Protein AF-A0A482D652-F1 (afdb_monomer_lite)

pLDDT: mean 87.74, std 15.01, range [38.19, 97.44]

Structure (mmCIF, N/CA/C/O backbone):
data_AF-A0A482D652-F1
#
_entry.id   AF-A0A482D652-F1
#
loop_
_atom_site.group_PDB
_atom_site.id
_atom_site.type_symbol
_atom_site.label_atom_id
_atom_site.label_alt_id
_atom_site.label_comp_id
_atom_site.label_asym_id
_atom_site.label_entity_id
_atom_site.label_seq_id
_atom_site.pdbx_PDB_ins_code
_atom_site.Cartn_x
_atom_site.Cartn_y
_atom_site.Cartn_z
_atom_site.occupancy
_atom_site.B_iso_or_equiv
_atom_site.auth_seq_id
_atom_site.auth_comp_id
_atom_site.auth_asym_id
_atom_site.auth_atom_id
_atom_site.pdbx_PDB_model_num
ATOM 1 N N . MET A 1 1 ? -4.058 -16.560 21.229 1.00 38.19 1 MET A N 1
ATOM 2 C CA . MET A 1 1 ? -4.936 -16.089 20.139 1.00 38.19 1 MET A CA 1
ATOM 3 C C . MET A 1 1 ? -4.044 -15.556 19.035 1.00 38.19 1 MET A C 1
ATOM 5 O O . MET A 1 1 ? -3.401 -14.541 19.243 1.00 38.19 1 MET A O 1
ATOM 9 N N . THR A 1 2 ? -3.928 -16.248 17.906 1.00 42.62 2 THR A N 1
ATOM 10 C CA . THR A 1 2 ? -3.303 -15.687 16.700 1.00 42.62 2 THR A CA 1
ATOM 11 C C . THR A 1 2 ? -4.321 -14.752 16.053 1.00 42.62 2 THR A C 1
ATOM 13 O O . THR A 1 2 ? -5.069 -15.144 15.163 1.00 42.62 2 THR A O 1
ATOM 16 N N . SER A 1 3 ? -4.432 -13.525 16.569 1.00 57.41 3 SER A N 1
ATOM 17 C CA . SER A 1 3 ? -5.181 -12.468 15.892 1.00 57.41 3 SER A CA 1
ATOM 18 C C . SER A 1 3 ? -4.423 -12.112 14.615 1.00 57.41 3 SER A C 1
ATOM 20 O O . SER A 1 3 ? -3.359 -11.501 14.679 1.00 57.41 3 SER A O 1
ATOM 22 N N . GLY A 1 4 ? -4.914 -12.559 13.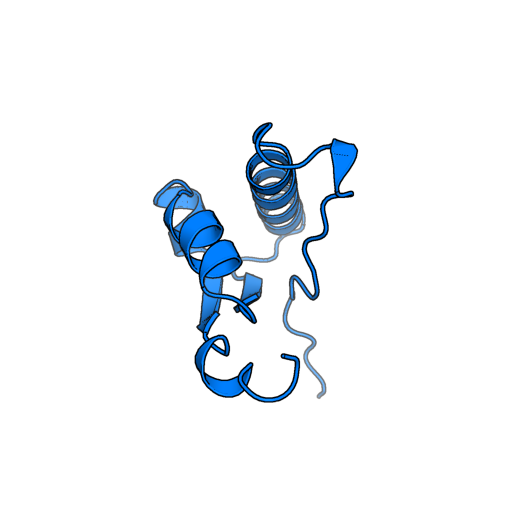461 1.00 74.62 4 GLY A N 1
ATOM 23 C CA . GLY A 1 4 ? -4.332 -12.176 12.179 1.00 74.62 4 GLY A CA 1
ATOM 24 C C . GLY A 1 4 ? -4.571 -10.690 11.926 1.00 74.62 4 GLY A C 1
ATOM 25 O O . GLY A 1 4 ? -5.719 -10.261 11.833 1.00 74.62 4 GLY A O 1
ATOM 26 N N . GLU A 1 5 ? -3.503 -9.905 11.826 1.00 85.50 5 GLU A N 1
ATOM 27 C CA . GLU A 1 5 ? -3.588 -8.515 11.381 1.00 85.50 5 GLU A CA 1
ATOM 28 C C . GLU A 1 5 ? -3.823 -8.481 9.859 1.00 85.50 5 GLU A C 1
ATOM 30 O O . GLU A 1 5 ? -3.109 -9.169 9.117 1.00 85.50 5 GLU A O 1
ATOM 35 N N . PRO A 1 6 ? -4.792 -7.697 9.351 1.00 91.12 6 PRO A N 1
ATOM 36 C CA . PRO A 1 6 ? -4.991 -7.513 7.916 1.00 91.12 6 PRO A CA 1
ATOM 37 C C . PRO A 1 6 ? -3.708 -6.979 7.280 1.00 91.12 6 PRO A C 1
ATOM 39 O O . PRO A 1 6 ? -3.284 -5.865 7.577 1.00 91.12 6 PRO A O 1
ATOM 42 N N . THR A 1 7 ? -3.073 -7.784 6.430 1.00 93.00 7 THR A N 1
ATOM 43 C CA . THR A 1 7 ? -1.721 -7.505 5.931 1.00 93.00 7 THR A CA 1
ATOM 44 C C . THR A 1 7 ? -1.668 -7.582 4.412 1.00 93.00 7 THR A C 1
ATOM 46 O O . THR A 1 7 ? -2.112 -8.559 3.806 1.00 93.00 7 THR A O 1
ATOM 49 N N . ILE A 1 8 ? -1.073 -6.568 3.787 1.00 92.25 8 ILE A N 1
ATOM 50 C CA . ILE A 1 8 ? -0.682 -6.602 2.378 1.00 92.25 8 ILE A CA 1
ATOM 51 C C . ILE A 1 8 ? 0.680 -7.290 2.298 1.00 92.25 8 ILE A C 1
ATOM 53 O O . ILE A 1 8 ? 1.716 -6.682 2.551 1.00 92.25 8 ILE A O 1
ATOM 57 N N . VAL A 1 9 ? 0.663 -8.577 1.950 1.00 85.50 9 VAL A N 1
ATOM 58 C CA . VAL A 1 9 ? 1.861 -9.437 1.911 1.00 85.50 9 VAL A CA 1
ATOM 59 C C . VAL A 1 9 ? 2.692 -9.284 0.634 1.00 85.50 9 VAL A C 1
ATOM 61 O O . VAL A 1 9 ? 3.805 -9.793 0.550 1.00 85.50 9 VAL A O 1
ATOM 64 N N . GLY A 1 10 ? 2.165 -8.601 -0.385 1.00 86.69 10 GLY A N 1
ATOM 65 C CA . GLY A 1 10 ? 2.889 -8.388 -1.630 1.00 86.69 10 GLY A CA 1
ATOM 66 C C . GLY A 1 10 ? 2.147 -7.507 -2.625 1.00 86.69 10 GLY A C 1
ATOM 67 O O . GLY A 1 10 ? 0.930 -7.584 -2.776 1.00 86.69 10 GLY A O 1
ATOM 68 N N . LEU A 1 11 ? 2.915 -6.690 -3.342 1.00 90.75 11 LEU A N 1
ATOM 69 C CA . LEU A 1 11 ? 2.461 -5.915 -4.489 1.00 90.75 11 LEU A CA 1
ATOM 70 C C . LEU A 1 11 ? 3.408 -6.198 -5.651 1.00 90.75 11 LEU A C 1
ATOM 72 O O . LEU A 1 11 ? 4.594 -5.873 -5.598 1.00 90.75 11 LEU A O 1
ATOM 76 N N . TYR A 1 12 ? 2.879 -6.799 -6.712 1.00 90.06 12 TYR A N 1
ATOM 77 C CA . TYR A 1 12 ? 3.667 -7.185 -7.873 1.00 90.06 12 TYR A CA 1
ATOM 78 C C . TYR A 1 12 ? 3.091 -6.581 -9.149 1.00 90.06 12 TYR A C 1
ATOM 80 O O . TYR A 1 12 ? 1.888 -6.589 -9.392 1.00 90.06 12 TYR A O 1
ATOM 88 N N . THR A 1 13 ? 3.976 -6.063 -9.995 1.00 90.19 13 THR A N 1
ATOM 89 C CA . THR A 1 13 ? 3.636 -5.626 -11.349 1.00 90.19 13 THR A CA 1
ATOM 90 C C . THR A 1 13 ? 4.586 -6.303 -12.323 1.00 90.19 13 THR A C 1
ATOM 92 O O . THR A 1 13 ? 5.813 -6.128 -12.231 1.00 90.19 13 THR A O 1
ATOM 95 N N . VAL A 1 14 ? 4.011 -7.051 -13.271 1.00 93.19 14 VAL A N 1
ATOM 96 C CA . VAL A 1 14 ? 4.751 -7.683 -14.371 1.00 93.19 14 VAL A CA 1
ATOM 97 C C . VAL A 1 14 ? 5.608 -6.645 -15.093 1.00 93.19 14 VAL A C 1
ATOM 99 O O . VAL A 1 14 ? 5.214 -5.486 -15.244 1.00 93.19 14 VAL A O 1
ATOM 102 N N . ARG A 1 15 ? 6.814 -7.042 -15.515 1.00 92.38 15 ARG A N 1
ATOM 103 C CA . ARG A 1 15 ? 7.845 -6.106 -15.997 1.00 92.38 15 ARG A CA 1
ATOM 104 C C . ARG A 1 15 ? 7.358 -5.215 -17.146 1.00 92.38 15 ARG A C 1
ATOM 106 O O . ARG A 1 15 ? 7.630 -4.018 -17.116 1.00 92.38 15 ARG A O 1
ATOM 113 N N . SER A 1 16 ? 6.600 -5.775 -18.088 1.00 96.00 16 SER A N 1
ATOM 114 C CA . SER A 1 16 ? 6.015 -5.079 -19.248 1.00 96.00 16 SER A CA 1
ATOM 115 C C . SER A 1 16 ? 4.987 -3.997 -18.888 1.00 96.00 16 SER A C 1
ATOM 117 O O . SER A 1 16 ? 4.720 -3.108 -19.694 1.00 96.00 16 SER A O 1
ATOM 119 N N . CYS A 1 17 ? 4.438 -4.031 -17.672 1.00 93.62 17 CYS A N 1
ATOM 120 C CA . CYS A 1 17 ? 3.403 -3.112 -17.199 1.00 93.62 17 CYS A CA 1
ATOM 121 C C . CYS A 1 17 ? 3.921 -2.095 -16.165 1.00 93.62 17 CYS A C 1
ATOM 123 O O . CYS A 1 17 ? 3.144 -1.318 -15.610 1.00 93.62 17 CYS A O 1
ATOM 125 N N . ARG A 1 18 ? 5.225 -2.076 -15.868 1.00 91.50 18 ARG A N 1
ATOM 126 C CA . ARG A 1 18 ? 5.805 -1.128 -14.901 1.00 91.50 18 ARG A CA 1
ATOM 127 C C . ARG A 1 18 ? 5.774 0.307 -15.435 1.00 91.50 18 ARG A C 1
ATOM 129 O O . ARG A 1 18 ? 5.687 0.531 -16.635 1.00 91.50 18 ARG A O 1
ATOM 136 N N . TYR A 1 19 ? 5.872 1.274 -14.519 1.00 89.75 19 TYR A N 1
ATOM 137 C CA . TYR A 1 19 ? 5.907 2.718 -14.815 1.00 89.75 19 TYR A CA 1
ATOM 138 C C . TYR A 1 19 ? 4.626 3.286 -15.453 1.00 89.75 19 TYR A C 1
ATOM 140 O O . TYR A 1 19 ? 4.628 4.404 -15.946 1.00 89.75 19 TYR A O 1
ATOM 148 N N . ARG A 1 20 ? 3.515 2.540 -15.387 1.00 93.56 20 ARG A N 1
ATOM 149 C CA . ARG A 1 20 ? 2.188 2.949 -15.884 1.00 93.56 20 ARG A CA 1
ATOM 150 C C . ARG A 1 20 ? 1.187 3.289 -14.771 1.00 93.56 20 ARG A C 1
ATOM 152 O O . ARG A 1 20 ? -0.004 3.376 -15.018 1.00 93.56 20 ARG A O 1
ATOM 159 N N . GLY A 1 21 ? 1.649 3.397 -13.523 1.00 92.69 21 GLY A N 1
ATOM 160 C CA . GLY A 1 21 ? 0.797 3.704 -12.364 1.00 92.69 21 GLY A CA 1
ATOM 161 C C . GLY A 1 21 ? 0.017 2.522 -11.768 1.00 92.69 21 GLY A C 1
ATOM 162 O O . GLY A 1 21 ? -0.529 2.664 -10.679 1.00 92.69 21 GLY A O 1
ATOM 163 N N . TYR A 1 22 ? 0.020 1.337 -12.393 1.0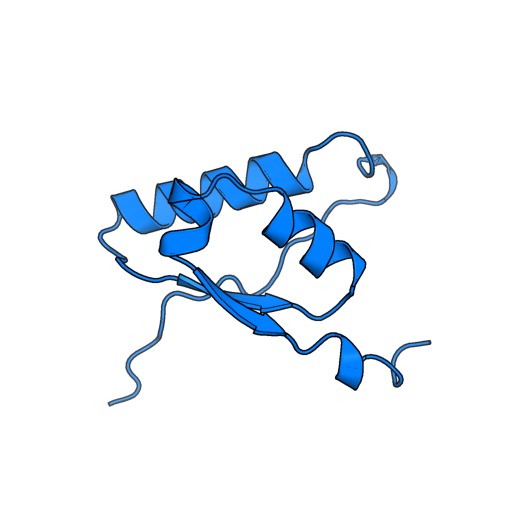0 94.62 22 TYR A N 1
ATOM 164 C CA . TYR A 1 22 ? -0.779 0.193 -11.923 1.00 94.62 22 TYR A CA 1
ATOM 165 C C . TYR A 1 22 ? -0.515 -0.223 -10.476 1.00 94.62 22 TYR A C 1
ATOM 167 O O . TYR A 1 22 ? -1.457 -0.541 -9.764 1.00 94.62 22 TYR A O 1
ATOM 175 N N . GLY A 1 23 ? 0.740 -0.189 -10.015 1.00 93.69 23 GLY A N 1
ATOM 176 C CA . GLY A 1 23 ? 1.054 -0.536 -8.627 1.00 93.69 23 GLY A CA 1
ATOM 177 C C . GLY A 1 23 ? 0.322 0.357 -7.620 1.00 93.69 23 GLY A C 1
ATOM 178 O O . GLY A 1 23 ? -0.197 -0.145 -6.631 1.00 93.69 23 GLY A O 1
ATOM 179 N N . LYS A 1 24 ? 0.227 1.664 -7.903 1.00 95.12 24 LYS A N 1
ATOM 180 C CA . LYS A 1 24 ? -0.500 2.616 -7.056 1.00 95.12 24 LYS A CA 1
ATOM 181 C C . LYS A 1 24 ? -2.000 2.331 -7.094 1.00 95.12 24 LYS A C 1
ATOM 183 O O . LYS A 1 24 ? -2.595 2.148 -6.043 1.00 95.12 24 LYS A O 1
ATOM 188 N N . ILE A 1 25 ? -2.572 2.189 -8.291 1.00 96.06 25 ILE A N 1
ATOM 189 C CA . ILE A 1 25 ? -4.006 1.905 -8.481 1.00 96.06 25 ILE A CA 1
ATOM 190 C C . ILE A 1 25 ? -4.423 0.631 -7.729 1.00 96.06 25 ILE A C 1
ATOM 192 O O . ILE A 1 25 ? -5.427 0.620 -7.021 1.00 96.06 25 ILE A O 1
ATOM 196 N N . VAL A 1 26 ? -3.637 -0.442 -7.854 1.00 96.06 26 VAL A N 1
ATOM 197 C CA . VAL A 1 26 ? -3.916 -1.718 -7.180 1.00 96.06 26 VAL A CA 1
ATOM 198 C C . VAL A 1 26 ? -3.776 -1.589 -5.665 1.00 96.06 26 VAL A C 1
ATOM 200 O O . VAL A 1 26 ? -4.615 -2.119 -4.938 1.00 96.06 26 VAL A O 1
ATOM 203 N N . LEU A 1 27 ? -2.755 -0.876 -5.179 1.00 96.38 27 LEU A N 1
ATOM 204 C CA . LEU A 1 27 ? -2.569 -0.661 -3.746 1.00 96.38 27 LEU A C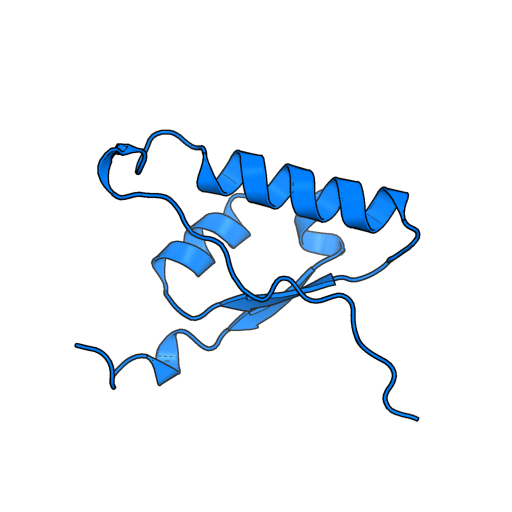A 1
ATOM 205 C C . LEU A 1 27 ? -3.731 0.137 -3.139 1.00 96.38 27 LEU A C 1
ATOM 207 O O . LEU A 1 27 ? -4.283 -0.274 -2.121 1.00 96.38 27 LEU A O 1
ATOM 211 N N . GLU A 1 28 ? -4.145 1.230 -3.780 1.00 97.44 28 GLU A N 1
ATOM 212 C CA . GLU A 1 28 ? -5.290 2.036 -3.342 1.00 97.44 28 GLU A CA 1
ATOM 213 C C . GLU A 1 28 ? -6.577 1.206 -3.298 1.00 97.44 28 GLU A C 1
ATOM 215 O O . GLU A 1 28 ? -7.294 1.228 -2.297 1.00 97.44 28 GLU A O 1
ATOM 220 N N . ALA A 1 29 ? -6.845 0.420 -4.346 1.00 97.00 29 ALA A N 1
ATOM 221 C CA . ALA A 1 29 ? -8.007 -0.462 -4.394 1.00 97.00 29 ALA A CA 1
ATOM 222 C C . ALA A 1 29 ? -7.977 -1.521 -3.277 1.00 97.00 29 ALA A C 1
ATOM 224 O O . ALA A 1 29 ? -9.006 -1.790 -2.658 1.00 97.00 29 ALA A O 1
ATOM 225 N N . ALA A 1 30 ? -6.806 -2.094 -2.978 1.00 96.62 30 ALA A N 1
ATOM 226 C CA . ALA A 1 30 ? -6.648 -3.064 -1.895 1.00 96.62 30 ALA A CA 1
ATOM 227 C C . ALA A 1 30 ? -6.912 -2.446 -0.512 1.00 96.62 30 ALA A C 1
ATOM 229 O O . ALA A 1 30 ? -7.592 -3.060 0.316 1.00 96.62 30 ALA A O 1
ATOM 230 N N . ILE A 1 31 ? -6.421 -1.225 -0.269 1.00 97.19 31 ILE A N 1
ATOM 231 C CA . ILE A 1 31 ? -6.670 -0.490 0.979 1.00 97.19 31 ILE A CA 1
ATOM 232 C C . ILE A 1 31 ? -8.163 -0.190 1.119 1.00 97.19 31 ILE A C 1
ATOM 234 O O . ILE A 1 31 ? -8.768 -0.575 2.118 1.00 97.19 31 ILE A O 1
ATOM 238 N N . ARG A 1 32 ? -8.785 0.408 0.094 1.00 97.44 32 ARG A N 1
ATOM 239 C CA . ARG A 1 32 ? -10.223 0.732 0.106 1.00 97.44 32 ARG A CA 1
ATOM 240 C C . ARG A 1 32 ? -11.079 -0.508 0.337 1.00 97.44 32 ARG A C 1
ATOM 242 O O . ARG A 1 32 ? -11.936 -0.506 1.216 1.00 97.44 32 ARG A O 1
ATOM 249 N N . ARG A 1 33 ? -10.769 -1.611 -0.349 1.00 96.88 33 ARG A N 1
ATOM 250 C CA . ARG A 1 33 ? -11.479 -2.880 -0.159 1.00 96.88 33 ARG A CA 1
ATOM 251 C C . ARG A 1 33 ? -11.322 -3.447 1.253 1.00 96.88 33 ARG A C 1
ATOM 253 O O . ARG A 1 33 ? -12.208 -4.151 1.732 1.00 96.88 33 ARG A O 1
ATOM 260 N N . SER A 1 34 ? -10.199 -3.179 1.912 1.00 95.75 34 SER A N 1
ATOM 261 C CA . SER A 1 34 ? -9.966 -3.611 3.292 1.00 95.75 34 SER A CA 1
ATOM 262 C C . SER A 1 34 ? -10.778 -2.766 4.278 1.00 95.75 34 SER A C 1
ATOM 264 O O . SER A 1 34 ? -11.415 -3.326 5.170 1.00 95.75 34 SER A O 1
ATOM 266 N N . LEU A 1 35 ? -10.856 -1.450 4.056 1.00 95.62 35 LEU A N 1
ATOM 267 C CA . LEU A 1 35 ? -11.714 -0.546 4.831 1.00 95.62 35 LEU A CA 1
ATOM 268 C C . LEU A 1 35 ? -13.199 -0.915 4.696 1.00 95.62 35 LEU A C 1
ATOM 270 O O . LEU A 1 35 ? -13.891 -1.037 5.703 1.00 95.62 35 LEU A O 1
ATOM 274 N N . GLU A 1 36 ? -13.672 -1.195 3.477 1.00 97.19 36 GLU A N 1
ATOM 275 C CA . GLU A 1 36 ? -15.046 -1.667 3.213 1.00 97.19 36 GLU A CA 1
ATOM 276 C C . GLU A 1 36 ? -15.399 -2.960 3.963 1.00 97.19 36 GLU A C 1
ATOM 278 O O . GLU A 1 36 ? -16.563 -3.217 4.258 1.00 97.19 36 GLU A O 1
ATOM 283 N N . ARG A 1 37 ? -14.397 -3.793 4.262 1.00 95.38 37 ARG A N 1
ATOM 284 C CA . ARG A 1 37 ? -14.556 -5.046 5.014 1.00 95.38 37 ARG A CA 1
ATOM 285 C C . ARG A 1 37 ? -14.474 -4.855 6.530 1.00 95.38 37 ARG A C 1
ATOM 287 O O . ARG A 1 37 ? -14.544 -5.839 7.259 1.00 95.38 37 ARG A O 1
ATOM 294 N N . GLY A 1 38 ? -14.333 -3.617 7.000 1.00 95.88 38 GLY A N 1
ATOM 295 C CA . GLY A 1 38 ? -14.267 -3.290 8.420 1.00 95.88 38 GLY A CA 1
ATOM 296 C C . GLY A 1 38 ? -12.880 -3.459 9.037 1.00 95.88 38 GLY A C 1
ATOM 297 O O . GLY A 1 38 ? -12.786 -3.593 10.253 1.00 95.88 38 GLY A O 1
ATOM 298 N N . PHE A 1 39 ? -11.807 -3.460 8.237 1.00 94.75 39 PHE A N 1
ATOM 299 C CA . PHE A 1 39 ? -10.435 -3.478 8.752 1.00 94.75 39 PHE A CA 1
ATOM 300 C C . PHE A 1 39 ? -9.922 -2.044 8.940 1.00 94.75 39 PHE A C 1
ATOM 302 O O . PHE A 1 39 ? -9.535 -1.418 7.955 1.00 94.75 39 PHE A O 1
ATOM 309 N N . PRO A 1 40 ? -9.892 -1.504 10.174 1.00 92.81 40 PRO A N 1
ATOM 310 C CA . PRO A 1 40 ? -9.588 -0.089 10.409 1.00 92.81 40 PRO A CA 1
ATOM 311 C C . PRO A 1 40 ? -8.107 0.249 10.215 1.00 92.81 40 PRO A C 1
ATOM 313 O O . PRO A 1 40 ? -7.750 1.414 10.062 1.00 92.81 40 PRO A O 1
ATOM 316 N N . LYS A 1 41 ? -7.238 -0.765 10.266 1.00 95.38 41 LYS A N 1
ATOM 317 C CA . LYS A 1 41 ? -5.797 -0.621 10.105 1.00 95.38 41 LYS A CA 1
ATOM 318 C C . LYS A 1 41 ? -5.245 -1.811 9.339 1.00 95.38 41 LYS A C 1
ATOM 320 O O . LYS A 1 41 ? -5.651 -2.947 9.584 1.00 95.38 41 LYS A O 1
ATOM 325 N N . ILE A 1 42 ? -4.350 -1.533 8.399 1.00 96.06 42 ILE A N 1
ATOM 326 C CA . ILE A 1 42 ? -3.799 -2.521 7.473 1.00 96.06 42 ILE A CA 1
ATOM 327 C C . ILE A 1 42 ? -2.282 -2.453 7.552 1.00 96.06 42 ILE A C 1
ATOM 329 O O . ILE A 1 42 ? -1.687 -1.389 7.378 1.00 96.06 42 ILE A O 1
ATOM 333 N N . ARG A 1 43 ? -1.642 -3.586 7.805 1.00 95.25 43 ARG A N 1
ATOM 334 C CA . ARG A 1 43 ? -0.189 -3.692 7.810 1.00 95.25 43 ARG A CA 1
ATOM 335 C C . ARG A 1 43 ? 0.350 -3.801 6.388 1.00 95.25 43 ARG A C 1
ATOM 337 O O . ARG A 1 43 ? -0.220 -4.500 5.547 1.00 95.25 43 ARG A O 1
ATOM 344 N N . ILE A 1 44 ? 1.480 -3.153 6.132 1.00 94.50 44 ILE A N 1
ATOM 345 C CA . ILE A 1 44 ? 2.264 -3.348 4.914 1.00 94.50 44 ILE A CA 1
ATOM 346 C C . ILE A 1 44 ? 3.749 -3.436 5.256 1.00 94.50 44 ILE A C 1
ATOM 348 O O . ILE A 1 44 ? 4.304 -2.539 5.889 1.00 94.50 44 ILE A O 1
ATOM 352 N N . ASP A 1 45 ? 4.384 -4.513 4.801 1.00 91.56 45 ASP A N 1
ATOM 353 C CA . ASP A 1 45 ? 5.828 -4.695 4.911 1.00 91.56 45 ASP A CA 1
ATOM 354 C C . ASP A 1 45 ? 6.483 -4.241 3.601 1.00 91.56 45 ASP A C 1
ATOM 356 O O . ASP A 1 45 ? 6.180 -4.739 2.512 1.00 91.56 45 ASP A O 1
ATOM 360 N N . VAL A 1 46 ? 7.374 -3.258 3.691 1.00 91.31 46 VAL A N 1
ATOM 361 C CA . VAL A 1 46 ? 8.000 -2.632 2.526 1.00 91.31 46 VAL A CA 1
ATOM 362 C C . VAL A 1 46 ? 9.427 -3.141 2.386 1.00 91.31 46 VAL A C 1
ATOM 364 O O . VAL A 1 46 ? 10.305 -2.768 3.151 1.00 91.31 46 VAL A O 1
ATOM 367 N N . LEU A 1 47 ? 9.664 -3.983 1.378 1.00 89.69 47 LEU A N 1
ATOM 368 C CA . LEU A 1 47 ? 10.956 -4.659 1.185 1.00 89.69 47 LEU A CA 1
ATOM 369 C C . LEU A 1 47 ? 11.928 -3.914 0.2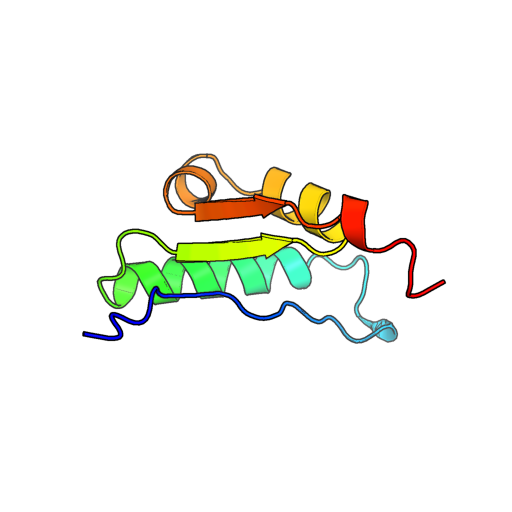57 1.00 89.69 47 LEU A C 1
ATOM 371 O O . LEU A 1 47 ? 13.072 -4.323 0.113 1.00 89.69 47 LEU A O 1
ATOM 375 N N . THR A 1 48 ? 11.488 -2.855 -0.431 1.00 88.38 48 THR A N 1
ATOM 376 C CA . THR A 1 48 ? 12.346 -2.120 -1.378 1.00 88.38 48 THR A CA 1
ATOM 377 C C . THR A 1 48 ? 12.121 -0.611 -1.283 1.00 88.38 48 THR A C 1
ATOM 379 O O . THR A 1 48 ? 10.975 -0.182 -1.112 1.00 88.38 48 THR A O 1
ATOM 382 N N . PRO A 1 49 ? 13.153 0.225 -1.513 1.00 89.50 49 PRO A N 1
ATOM 383 C CA . PRO A 1 49 ? 12.990 1.682 -1.518 1.00 89.50 49 PRO A CA 1
ATOM 384 C C . PRO A 1 49 ? 11.977 2.165 -2.566 1.00 89.50 49 PRO A C 1
ATOM 386 O O . PRO A 1 49 ? 11.275 3.158 -2.378 1.00 89.50 49 PRO A O 1
ATOM 389 N N . LYS A 1 50 ? 11.860 1.444 -3.689 1.00 88.56 50 LYS A N 1
ATOM 390 C CA . LYS A 1 50 ? 10.878 1.750 -4.736 1.00 88.56 50 LYS A CA 1
ATOM 391 C C . LYS A 1 50 ? 9.443 1.514 -4.265 1.00 88.56 50 LYS A C 1
ATOM 393 O O . LYS A 1 50 ? 8.568 2.311 -4.597 1.00 88.56 50 LYS A O 1
ATOM 398 N N . ALA A 1 51 ? 9.203 0.443 -3.510 1.00 90.00 51 ALA A N 1
ATOM 399 C CA . ALA A 1 51 ? 7.907 0.208 -2.884 1.00 90.00 51 ALA A CA 1
ATOM 400 C C . ALA A 1 51 ? 7.609 1.283 -1.827 1.00 90.00 51 ALA A C 1
ATOM 402 O O . ALA A 1 51 ? 6.490 1.786 -1.797 1.00 90.00 51 ALA A O 1
ATOM 403 N N . MET A 1 52 ? 8.615 1.726 -1.061 1.00 92.69 52 MET A N 1
ATOM 404 C CA . MET A 1 52 ? 8.436 2.812 -0.089 1.00 92.69 52 MET A CA 1
ATOM 405 C C . MET A 1 52 ? 7.991 4.116 -0.756 1.00 92.69 52 MET A C 1
ATOM 407 O O . MET A 1 52 ? 7.009 4.722 -0.334 1.00 92.69 52 MET A O 1
ATOM 411 N N . LYS A 1 53 ? 8.630 4.500 -1.870 1.00 92.62 53 LYS A N 1
ATOM 412 C CA . LYS A 1 53 ? 8.218 5.672 -2.665 1.00 92.62 53 LYS A CA 1
ATOM 413 C C . LYS A 1 53 ? 6.779 5.570 -3.173 1.00 92.62 53 LYS A C 1
ATOM 415 O O . LYS A 1 53 ? 6.085 6.576 -3.262 1.00 92.62 53 LYS A O 1
ATOM 420 N N . LEU A 1 54 ? 6.330 4.364 -3.524 1.00 93.38 54 LEU A N 1
ATOM 421 C CA . LEU A 1 54 ? 4.951 4.134 -3.949 1.00 93.38 54 LEU A CA 1
ATOM 422 C C . LEU A 1 54 ? 3.979 4.340 -2.782 1.00 93.38 54 LEU A C 1
ATOM 424 O O . LEU A 1 54 ? 2.994 5.053 -2.958 1.00 93.38 54 LEU A O 1
ATOM 428 N N . VAL A 1 55 ? 4.276 3.789 -1.600 1.00 94.75 55 VAL A N 1
ATOM 429 C CA . VAL A 1 55 ? 3.466 3.988 -0.385 1.00 94.75 55 VAL A CA 1
ATOM 430 C C . VAL A 1 55 ? 3.389 5.472 -0.022 1.00 94.75 55 VAL A C 1
ATOM 432 O O . VAL A 1 55 ? 2.298 5.994 0.167 1.00 94.75 55 VAL A O 1
ATOM 435 N N . GLN A 1 56 ? 4.516 6.184 -0.032 1.00 94.94 56 GLN A N 1
ATOM 436 C CA . GLN A 1 56 ? 4.574 7.627 0.245 1.00 94.94 56 GLN A CA 1
ATOM 437 C C . GLN A 1 56 ? 3.811 8.489 -0.775 1.00 94.94 56 GLN A C 1
ATOM 439 O O . GLN A 1 56 ? 3.516 9.644 -0.494 1.00 94.94 56 GLN A O 1
ATOM 444 N N . SER A 1 57 ? 3.490 7.951 -1.956 1.00 95.81 57 SER A N 1
ATOM 445 C CA . SER A 1 57 ? 2.722 8.662 -2.986 1.00 95.81 57 SER A CA 1
ATOM 446 C C . SER A 1 57 ? 1.200 8.548 -2.826 1.00 95.81 57 SER A C 1
ATOM 448 O O . SER A 1 57 ? 0.462 9.091 -3.657 1.00 95.81 57 SER A O 1
ATOM 450 N N . LEU A 1 58 ? 0.726 7.795 -1.830 1.00 96.75 58 LEU A N 1
ATOM 451 C CA . LEU A 1 58 ? -0.693 7.669 -1.497 1.00 96.75 58 LEU A CA 1
ATOM 452 C C . LEU A 1 58 ? -1.235 8.972 -0.887 1.00 96.75 58 LEU A C 1
ATOM 454 O O . LEU A 1 58 ? -0.475 9.812 -0.412 1.00 96.75 58 LEU A O 1
ATOM 458 N N . SER A 1 59 ? -2.559 9.142 -0.902 1.00 97.06 59 SER A N 1
ATOM 459 C CA . SER A 1 59 ? -3.204 10.249 -0.187 1.00 97.06 59 SER A CA 1
ATOM 460 C C . SER A 1 59 ? -3.043 10.102 1.330 1.00 97.06 59 SER A C 1
ATOM 462 O O . SER A 1 59 ? -2.908 8.989 1.841 1.00 97.06 59 SER A O 1
ATOM 464 N N . GLU A 1 60 ? -3.122 11.217 2.063 1.00 96.75 60 GLU A N 1
ATOM 465 C CA . GLU A 1 60 ? -3.081 11.220 3.535 1.00 96.75 60 GLU A CA 1
ATOM 466 C C . GLU A 1 60 ? -4.169 10.329 4.151 1.00 96.75 60 GLU A C 1
ATOM 468 O O . GLU A 1 60 ? -3.897 9.587 5.093 1.00 96.75 60 GLU A O 1
ATOM 473 N N . GLU A 1 61 ? -5.370 10.332 3.559 1.00 96.62 61 GLU A N 1
ATOM 474 C CA . GLU A 1 61 ? -6.481 9.434 3.907 1.00 96.62 61 GLU A CA 1
ATOM 475 C C . GLU A 1 61 ? -6.016 7.970 3.941 1.00 96.62 61 GLU A C 1
ATOM 477 O O . GLU A 1 61 ? -6.177 7.284 4.949 1.00 96.62 61 GLU A O 1
ATOM 482 N N . LEU A 1 62 ? -5.386 7.497 2.862 1.00 97.06 62 LEU A N 1
ATOM 483 C CA . LEU A 1 62 ? -4.960 6.104 2.742 1.00 97.06 62 LEU A CA 1
ATOM 484 C C . LEU A 1 62 ? -3.696 5.808 3.555 1.00 97.06 62 LEU A C 1
ATOM 486 O O . LEU A 1 62 ? -3.549 4.699 4.059 1.00 97.06 62 LEU A O 1
ATOM 490 N N . LEU A 1 63 ? -2.799 6.782 3.720 1.00 96.62 63 LEU A N 1
ATOM 491 C CA . LEU A 1 63 ? -1.630 6.645 4.592 1.00 96.62 63 LEU A CA 1
ATOM 492 C C . LEU A 1 63 ? -2.033 6.474 6.060 1.00 96.62 63 LEU A C 1
ATOM 494 O O . LEU A 1 63 ? -1.429 5.664 6.760 1.00 96.62 63 LEU A O 1
ATOM 498 N N . SER A 1 64 ? -3.067 7.188 6.517 1.00 96.81 64 SER A N 1
ATOM 499 C CA . SER A 1 64 ? -3.503 7.182 7.921 1.00 96.81 64 SER A CA 1
ATOM 500 C C . SER A 1 64 ? -3.957 5.806 8.429 1.00 96.81 64 SER A C 1
ATOM 502 O O . SER A 1 64 ? -3.861 5.517 9.624 1.00 96.81 64 SER A O 1
ATOM 504 N N . VAL A 1 65 ? -4.402 4.935 7.519 1.00 96.81 65 VAL A N 1
ATOM 505 C CA . VAL A 1 65 ? -4.889 3.585 7.836 1.00 96.81 65 VAL A CA 1
ATOM 506 C C . VAL A 1 65 ? -3.819 2.504 7.673 1.00 96.81 65 VAL A C 1
ATOM 508 O O . VAL A 1 65 ? -4.071 1.336 7.976 1.00 96.81 65 VAL A O 1
ATOM 511 N N . LEU A 1 66 ? -2.617 2.862 7.211 1.00 96.25 66 LEU A N 1
ATOM 512 C CA . LEU A 1 66 ? -1.512 1.925 7.045 1.00 96.25 66 LEU A CA 1
ATO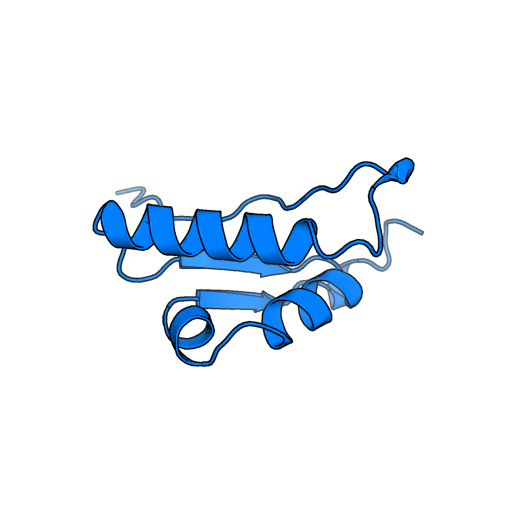M 513 C C . LEU A 1 66 ? -0.622 1.874 8.291 1.00 96.25 66 LEU A C 1
ATOM 515 O O . LEU A 1 66 ? -0.171 2.890 8.816 1.00 96.25 66 LEU A O 1
ATOM 519 N N . ALA A 1 67 ? -0.304 0.661 8.736 1.00 95.38 67 ALA A N 1
ATOM 520 C CA . ALA A 1 67 ? 0.853 0.387 9.578 1.00 95.38 67 ALA A CA 1
ATOM 521 C C . ALA A 1 67 ? 2.020 -0.000 8.660 1.00 95.38 67 ALA A C 1
ATOM 523 O O . ALA A 1 67 ? 2.093 -1.136 8.188 1.00 95.38 67 ALA A O 1
ATOM 524 N N . VAL A 1 68 ? 2.890 0.962 8.343 1.00 93.56 68 VAL A N 1
ATOM 525 C CA . VAL A 1 68 ? 4.032 0.746 7.443 1.00 93.56 68 VAL A CA 1
ATOM 526 C C . VAL A 1 68 ? 5.219 0.209 8.235 1.00 93.56 68 VAL A C 1
ATOM 528 O O . VAL A 1 68 ? 5.726 0.878 9.133 1.00 93.56 68 VAL A O 1
ATOM 531 N N . HIS A 1 69 ? 5.683 -0.980 7.868 1.00 91.69 69 HIS A N 1
ATOM 532 C CA . HIS A 1 69 ? 6.897 -1.587 8.400 1.00 91.69 69 HIS A CA 1
ATOM 533 C C . HIS A 1 69 ? 7.967 -1.558 7.311 1.00 91.69 69 HIS A C 1
ATOM 535 O O . HIS A 1 69 ? 7.937 -2.342 6.361 1.00 91.69 69 HIS A O 1
ATOM 541 N N .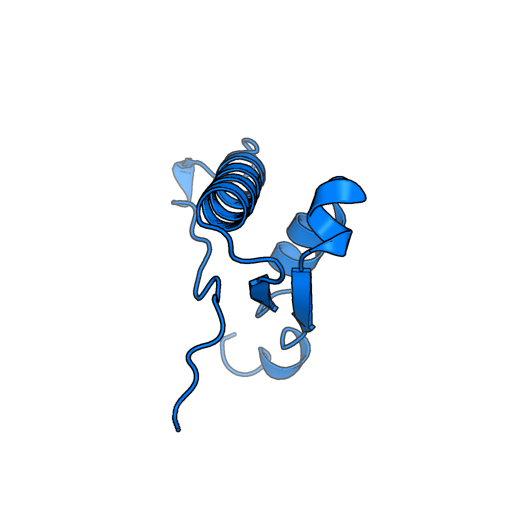 ASP A 1 70 ? 8.910 -0.627 7.435 1.00 89.75 70 ASP A N 1
ATOM 542 C CA . ASP A 1 70 ? 10.032 -0.536 6.509 1.00 89.75 70 ASP A CA 1
ATOM 543 C C . ASP A 1 70 ? 11.056 -1.639 6.808 1.00 89.75 70 ASP A C 1
ATOM 545 O O . ASP A 1 70 ? 11.634 -1.706 7.892 1.00 89.75 70 ASP A O 1
ATOM 549 N N . GLN A 1 71 ? 11.248 -2.521 5.834 1.00 86.38 71 GLN A N 1
ATOM 550 C CA . GLN A 1 71 ? 12.238 -3.597 5.837 1.00 86.38 71 GLN A CA 1
ATOM 551 C C . GLN A 1 71 ? 13.238 -3.423 4.684 1.00 86.38 71 GLN A C 1
ATOM 553 O O . GLN A 1 71 ? 14.048 -4.310 4.414 1.00 86.38 71 GLN A O 1
ATOM 558 N N . SER A 1 72 ? 13.201 -2.287 3.983 1.00 78.50 72 SER A N 1
ATOM 559 C CA . SER A 1 72 ? 13.981 -2.062 2.765 1.00 78.50 72 SER A CA 1
ATOM 560 C C . SER A 1 72 ? 15.490 -2.024 3.008 1.00 78.50 72 SER A C 1
ATOM 562 O O . SER A 1 72 ? 16.259 -2.334 2.102 1.00 78.50 72 SER A O 1
ATOM 564 N N . MET A 1 73 ? 15.912 -1.737 4.243 1.00 69.50 73 MET A N 1
ATOM 565 C CA . MET A 1 73 ? 17.315 -1.765 4.672 1.00 69.50 73 MET A CA 1
ATOM 566 C C . MET A 1 73 ? 17.854 -3.184 4.920 1.00 69.50 73 MET A C 1
ATOM 568 O O . MET A 1 73 ? 19.066 -3.375 4.939 1.00 69.50 73 MET A O 1
ATOM 572 N N . PHE A 1 74 ? 16.987 -4.193 5.068 1.00 62.72 74 PHE A N 1
ATOM 573 C CA . PHE A 1 74 ? 17.395 -5.598 5.224 1.00 62.72 74 PHE A CA 1
ATOM 574 C C . PHE A 1 74 ? 17.565 -6.323 3.875 1.00 62.72 74 PHE A C 1
ATOM 576 O O . PHE A 1 74 ? 17.996 -7.473 3.836 1.00 62.72 74 PHE A O 1
ATOM 583 N N . GLY A 1 75 ? 17.253 -5.654 2.758 1.00 51.81 75 GLY A N 1
ATOM 584 C CA . GLY A 1 75 ? 17.246 -6.220 1.405 1.00 51.81 75 GLY A CA 1
ATOM 585 C C . GLY A 1 75 ? 18.612 -6.401 0.732 1.00 51.81 75 GLY A C 1
ATOM 586 O O . GLY A 1 75 ? 18.647 -6.876 -0.398 1.00 51.81 75 GLY A O 1
ATOM 587 N N . GLY A 1 76 ? 19.728 -6.084 1.401 1.00 48.97 76 GLY A N 1
ATOM 588 C CA . GLY A 1 76 ? 21.089 -6.244 0.857 1.00 48.97 76 GLY A CA 1
ATOM 589 C C . GLY A 1 76 ? 21.532 -7.693 0.582 1.00 48.97 76 GLY A C 1
ATOM 590 O O . GLY A 1 76 ? 22.674 -7.912 0.203 1.00 48.97 76 GLY A O 1
ATOM 591 N N . PHE A 1 77 ? 20.656 -8.683 0.781 1.00 46.31 77 PHE A N 1
ATOM 592 C CA . PHE A 1 77 ? 20.923 -10.111 0.557 1.00 46.31 77 PHE A CA 1
ATOM 593 C C . PHE A 1 77 ? 20.368 -10.662 -0.769 1.00 46.31 77 PHE A C 1
ATOM 595 O O . PHE A 1 77 ? 20.501 -11.857 -1.022 1.00 46.31 77 PHE A O 1
ATOM 602 N N . LEU A 1 78 ? 19.709 -9.837 -1.591 1.00 47.72 78 LEU A N 1
ATOM 603 C CA . LEU A 1 78 ? 19.079 -10.272 -2.850 1.00 47.72 78 LEU A CA 1
ATOM 604 C C . LEU A 1 78 ? 19.632 -9.564 -4.101 1.00 47.72 78 LEU A C 1
ATOM 606 O O . LEU A 1 78 ? 18.975 -9.602 -5.145 1.00 47.72 78 LEU A O 1
ATOM 610 N N . GLU A 1 79 ? 20.804 -8.930 -4.004 1.00 41.94 79 GLU A N 1
ATOM 611 C CA . GLU A 1 79 ? 21.569 -8.462 -5.174 1.00 41.94 79 GLU A CA 1
ATOM 612 C C . GLU A 1 79 ? 22.556 -9.521 -5.675 1.00 41.94 79 GLU A C 1
ATOM 614 O O . GLU A 1 79 ? 23.230 -10.156 -4.832 1.00 41.94 79 GLU A O 1
#

Foldseek 3Di:
DPPDQAEDPDQDDDPVCPPVCVSLVVLVVSLVVCVVVVRQAYEYEAQAVVSVVSLVPDDPVSVVRYPYHYNNVVNPPPD

Sequence (79 aa):
MTSGEPTIVGLYTVRSCRYRGYGKIVLEAAIRRSLERGFPKIRIDVLTPKAMKLVQSLSEELLSVLAVHDQSMFGGFLE

Radius of gyration: 13.19 Å; chains: 1; bounding box: 37×27×39 Å

Secondary structure (DSSP, 8-state):
------EE------GGGTTSSHHHHHHHHHHHHHHHTT-S-EEEEE-SHHHHHHHHTS-HHHHHTEEEEE-GGG-TT--